Protein AF-A0A935MSR4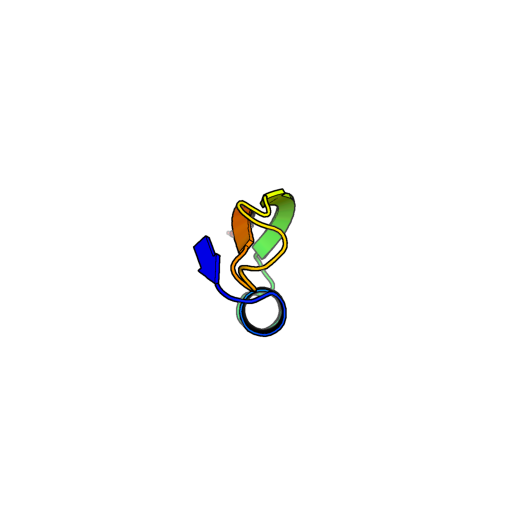-F1 (afdb_monomer_lite)

Foldseek 3Di:
DKDAPVVVVVVVVVVCVVQVQKDWDDKDWDDPDPPDSMIDMDTDIDGDDDD

Radius of gyration: 12.85 Å; chains: 1; bounding box: 22×18×42 Å

Secondary structure (DSSP, 8-state):
-EE-HHHHHHHHHHHHHH-TTEEEEEEEEEES-SSS--EEEEEE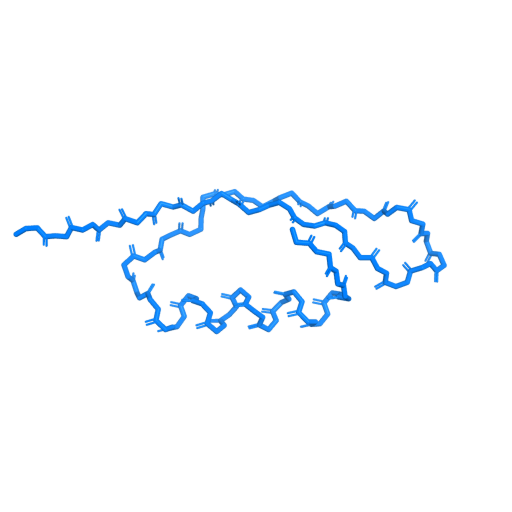EEE----

pLDDT: mean 87.19, std 7.31, range [58.88, 93.69]

Structure (mmCIF, N/CA/C/O backbone):
data_AF-A0A935MSR4-F1
#
_entry.id   AF-A0A935MSR4-F1
#
loop_
_atom_site.group_PDB
_atom_site.id
_atom_site.type_symbol
_atom_site.label_atom_id
_atom_site.label_alt_id
_atom_site.label_comp_id
_atom_site.label_asym_id
_atom_site.label_entity_id
_atom_site.label_seq_id
_atom_site.pdbx_PDB_ins_code
_atom_site.Cartn_x
_atom_site.Cartn_y
_atom_site.Cartn_z
_atom_site.occupancy
_atom_site.B_iso_or_equiv
_atom_site.auth_seq_id
_atom_site.auth_comp_id
_atom_site.auth_asym_id
_atom_site.auth_atom_id
_atom_site.pdbx_PDB_model_num
ATOM 1 N N . MET A 1 1 ? 12.681 -0.280 -0.236 1.00 84.56 1 MET A N 1
ATOM 2 C CA . MET A 1 1 ? 12.318 -1.669 -0.599 1.00 84.56 1 MET A CA 1
ATOM 3 C C . MET A 1 1 ? 12.691 -1.917 -2.055 1.00 84.56 1 MET A C 1
ATOM 5 O O . MET A 1 1 ? 12.638 -0.979 -2.837 1.00 84.56 1 MET A O 1
ATOM 9 N N . ARG A 1 2 ? 13.082 -3.142 -2.426 1.00 87.75 2 ARG A N 1
ATOM 10 C CA . ARG A 1 2 ? 13.360 -3.528 -3.821 1.00 87.75 2 ARG A CA 1
ATOM 11 C C . ARG A 1 2 ? 12.620 -4.821 -4.147 1.00 87.75 2 ARG A C 1
ATOM 13 O O . ARG A 1 2 ? 12.621 -5.728 -3.322 1.00 87.75 2 ARG A O 1
ATOM 20 N N . GLY A 1 3 ? 12.004 -4.912 -5.318 1.00 88.81 3 GLY A N 1
ATOM 21 C CA . GLY A 1 3 ? 11.243 -6.097 -5.722 1.00 88.81 3 GLY A CA 1
ATOM 22 C C . GLY A 1 3 ? 10.539 -5.913 -7.059 1.00 88.81 3 GLY A C 1
ATOM 23 O O . GLY A 1 3 ? 10.674 -4.876 -7.702 1.00 88.81 3 GLY A O 1
ATOM 24 N N . SER A 1 4 ? 9.788 -6.917 -7.498 1.00 89.88 4 SER A N 1
ATOM 25 C CA . SER A 1 4 ? 8.917 -6.761 -8.667 1.00 89.88 4 SER A CA 1
ATOM 26 C C . SER A 1 4 ? 7.667 -5.946 -8.321 1.00 89.88 4 SER A C 1
ATOM 28 O O . SER A 1 4 ? 7.224 -5.928 -7.170 1.00 89.88 4 SER A O 1
ATOM 30 N N . TYR A 1 5 ? 7.066 -5.287 -9.318 1.00 89.06 5 TYR A N 1
ATOM 31 C CA . TYR A 1 5 ? 5.833 -4.513 -9.115 1.00 89.06 5 TYR A CA 1
ATOM 32 C C . TYR A 1 5 ? 4.715 -5.315 -8.416 1.00 89.06 5 TYR A C 1
ATOM 34 O O . TYR A 1 5 ? 4.146 -4.793 -7.455 1.00 89.06 5 TYR A O 1
ATOM 42 N N . PRO A 1 6 ? 4.427 -6.582 -8.796 1.00 91.75 6 PRO A N 1
ATOM 43 C CA . PRO A 1 6 ? 3.403 -7.371 -8.113 1.00 91.75 6 PRO A CA 1
ATOM 44 C C . PRO A 1 6 ? 3.707 -7.611 -6.630 1.00 91.75 6 PRO A C 1
ATOM 46 O O . PRO A 1 6 ? 2.798 -7.509 -5.810 1.00 91.75 6 PRO A O 1
ATOM 49 N N . GLN A 1 7 ? 4.972 -7.878 -6.279 1.00 90.75 7 GLN A N 1
ATOM 50 C CA . GLN A 1 7 ? 5.390 -8.096 -4.888 1.00 90.75 7 GLN A CA 1
ATOM 51 C C . GLN A 1 7 ? 5.224 -6.830 -4.048 1.00 90.75 7 GLN A C 1
ATOM 53 O O . GLN A 1 7 ? 4.673 -6.883 -2.953 1.00 90.75 7 GLN A O 1
ATOM 58 N N . ILE A 1 8 ? 5.655 -5.683 -4.578 1.00 91.19 8 ILE A N 1
ATOM 59 C CA . ILE A 1 8 ? 5.547 -4.402 -3.873 1.00 91.19 8 ILE A CA 1
ATOM 60 C C . ILE A 1 8 ? 4.077 -4.013 -3.681 1.00 91.19 8 ILE A C 1
ATOM 62 O O . ILE A 1 8 ? 3.688 -3.590 -2.595 1.00 91.19 8 ILE A O 1
ATOM 66 N N . ARG A 1 9 ? 3.240 -4.210 -4.707 1.00 91.50 9 ARG A N 1
ATOM 67 C CA . ARG A 1 9 ? 1.796 -3.956 -4.620 1.00 91.50 9 ARG A CA 1
ATOM 68 C C . ARG A 1 9 ? 1.128 -4.829 -3.557 1.00 91.50 9 ARG A C 1
ATOM 70 O O . ARG A 1 9 ? 0.332 -4.314 -2.780 1.00 91.50 9 ARG A O 1
ATOM 77 N N . ALA A 1 10 ? 1.445 -6.126 -3.529 1.00 93.56 10 ALA A N 1
ATOM 78 C CA . ALA A 1 10 ? 0.896 -7.052 -2.540 1.00 93.56 10 ALA A CA 1
ATOM 79 C C . ALA A 1 10 ? 1.294 -6.650 -1.113 1.00 93.56 10 ALA A C 1
ATOM 81 O O . ALA A 1 10 ? 0.435 -6.596 -0.243 1.00 93.56 10 ALA A O 1
ATOM 82 N N . PHE A 1 11 ? 2.560 -6.280 -0.905 1.00 91.62 11 PHE A N 1
ATOM 83 C CA . PHE A 1 11 ? 3.051 -5.804 0.387 1.00 91.62 11 PHE A CA 1
ATOM 84 C C . PHE A 1 11 ? 2.307 -4.555 0.883 1.00 91.62 11 PHE A C 1
ATOM 86 O O . PHE A 1 11 ? 1.876 -4.515 2.030 1.00 91.62 11 PHE A O 1
ATOM 93 N N . ILE A 1 12 ? 2.128 -3.540 0.027 1.00 90.38 12 ILE A N 1
ATOM 94 C CA . ILE A 1 12 ? 1.430 -2.303 0.418 1.00 90.38 12 ILE A CA 1
ATOM 95 C C . ILE A 1 12 ? -0.028 -2.598 0.787 1.00 90.38 12 ILE A C 1
ATOM 97 O O . ILE A 1 12 ? -0.514 -2.085 1.791 1.00 90.38 12 ILE A O 1
ATOM 101 N N . ALA A 1 13 ? -0.714 -3.425 -0.007 1.00 92.38 13 ALA A N 1
ATOM 102 C CA . ALA A 1 13 ? -2.096 -3.805 0.266 1.00 92.38 13 ALA A CA 1
ATOM 103 C C . ALA A 1 13 ? -2.225 -4.553 1.601 1.00 92.38 13 ALA A C 1
ATOM 105 O O . ALA A 1 13 ? -3.061 -4.192 2.423 1.00 92.38 13 ALA A O 1
ATOM 106 N N . ASP A 1 14 ? -1.367 -5.546 1.833 1.00 93.69 14 ASP A N 1
ATOM 107 C CA . ASP A 1 14 ? -1.366 -6.342 3.061 1.00 93.69 14 ASP A CA 1
ATOM 108 C C . ASP A 1 14 ? -1.065 -5.490 4.303 1.00 93.69 14 ASP A C 1
ATOM 110 O O . ASP A 1 14 ? -1.753 -5.580 5.318 1.00 93.69 14 ASP A O 1
ATOM 114 N N . MET A 1 15 ? -0.100 -4.573 4.199 1.00 91.31 15 MET A N 1
ATOM 115 C CA . MET A 1 15 ? 0.254 -3.645 5.273 1.00 91.31 15 MET A CA 1
ATOM 116 C C . MET A 1 15 ? -0.906 -2.710 5.642 1.00 91.31 15 MET A C 1
ATOM 118 O O . MET A 1 15 ? -1.195 -2.547 6.826 1.00 91.31 15 MET A O 1
ATOM 122 N N . LEU A 1 16 ? -1.570 -2.104 4.650 1.00 89.75 16 LEU A N 1
ATOM 123 C CA . LEU A 1 16 ? -2.695 -1.189 4.889 1.00 89.75 16 LEU A CA 1
ATOM 124 C C . LEU A 1 16 ? -3.924 -1.907 5.462 1.00 89.75 16 LEU A C 1
ATOM 126 O O . LEU A 1 16 ? -4.694 -1.301 6.200 1.00 89.75 16 LEU A O 1
ATOM 130 N N . VAL A 1 17 ? -4.104 -3.193 5.148 1.00 91.50 17 VAL A N 1
ATOM 131 C CA . VAL A 1 17 ? -5.164 -4.026 5.735 1.00 91.50 17 VAL A CA 1
ATOM 132 C C . VAL A 1 17 ? -4.812 -4.444 7.164 1.00 91.50 17 VAL A C 1
ATOM 134 O O . VAL A 1 17 ? -5.664 -4.394 8.048 1.00 91.50 17 VAL A O 1
ATOM 137 N N . THR A 1 18 ? -3.562 -4.839 7.404 1.00 93.06 18 THR A N 1
ATOM 138 C CA . THR A 1 18 ? -3.113 -5.375 8.698 1.00 93.06 18 THR A CA 1
ATOM 139 C C . THR A 1 18 ? -2.987 -4.293 9.768 1.00 93.06 18 THR A C 1
ATOM 141 O O . THR A 1 18 ? -3.235 -4.560 10.943 1.00 93.06 18 THR A O 1
ATOM 144 N N . ILE A 1 19 ? -2.609 -3.067 9.388 1.00 89.25 19 ILE A N 1
ATOM 145 C CA . ILE A 1 19 ? -2.401 -1.953 10.321 1.00 89.25 19 ILE A CA 1
ATOM 146 C C . ILE A 1 19 ? -3.284 -0.766 9.901 1.00 89.25 19 ILE A C 1
ATOM 148 O O . ILE A 1 19 ? -2.800 0.156 9.246 1.00 89.25 19 ILE A O 1
ATOM 152 N N . PRO A 1 20 ? -4.566 -0.727 10.317 1.00 83.00 20 PRO A N 1
ATOM 153 C CA . PRO A 1 20 ? -5.500 0.338 9.927 1.00 83.00 20 PRO A CA 1
ATOM 154 C C . PRO A 1 20 ? -5.074 1.736 10.396 1.00 83.00 20 PRO A C 1
ATOM 156 O O . PRO A 1 20 ? -5.480 2.744 9.829 1.00 83.00 20 PRO A O 1
ATOM 159 N N . ALA A 1 21 ? -4.252 1.795 11.447 1.00 88.94 21 ALA A N 1
ATOM 160 C CA . ALA A 1 21 ? -3.705 3.026 12.007 1.00 88.94 21 ALA A CA 1
ATOM 161 C C . ALA A 1 21 ? -2.557 3.632 11.172 1.00 88.94 21 ALA A C 1
ATOM 163 O O . ALA A 1 21 ? -2.083 4.725 11.489 1.00 88.94 21 ALA A O 1
ATOM 164 N N . VAL A 1 22 ? -2.076 2.935 10.136 1.00 90.25 22 VAL A N 1
ATOM 165 C CA . VAL A 1 22 ? -1.061 3.446 9.208 1.00 90.25 22 VAL A CA 1
ATOM 166 C C . VAL A 1 22 ? -1.726 4.116 8.010 1.00 90.25 22 VAL A C 1
ATOM 168 O O . VAL A 1 22 ? -2.541 3.515 7.318 1.00 90.25 22 VAL A O 1
ATOM 171 N N . ALA A 1 23 ? -1.298 5.338 7.703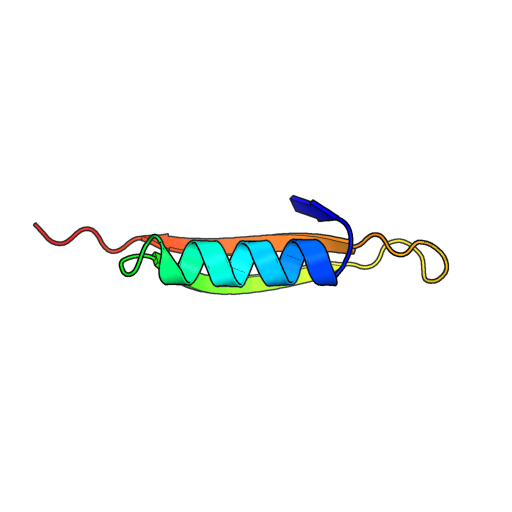 1.00 90.62 23 ALA A N 1
ATOM 172 C CA . ALA A 1 23 ? -1.617 6.021 6.457 1.00 90.62 23 ALA A CA 1
ATOM 173 C C . ALA A 1 23 ? -0.387 6.093 5.546 1.00 90.62 23 ALA A C 1
ATOM 175 O O . ALA A 1 23 ? 0.707 6.472 5.977 1.00 90.62 23 ALA A O 1
ATOM 176 N N . LEU A 1 24 ? -0.578 5.774 4.264 1.00 89.44 24 LEU A N 1
ATOM 177 C CA . LEU A 1 24 ? 0.425 6.004 3.227 1.00 89.44 24 LEU A CA 1
ATOM 178 C C . LEU A 1 24 ? 0.446 7.489 2.852 1.00 89.44 24 LEU A C 1
ATOM 180 O O . LEU A 1 24 ? -0.550 8.016 2.367 1.00 89.44 24 LEU A O 1
ATOM 184 N N . VAL A 1 25 ? 1.583 8.147 3.078 1.00 91.56 25 VAL A N 1
ATOM 185 C CA . VAL A 1 25 ? 1.762 9.588 2.841 1.00 91.56 25 VAL A CA 1
ATOM 186 C C . VAL A 1 25 ? 2.323 9.843 1.451 1.00 91.56 25 VAL A C 1
ATOM 188 O O . VAL A 1 25 ? 1.813 10.681 0.717 1.00 91.56 25 VAL A O 1
ATOM 191 N N . ASP A 1 26 ? 3.386 9.122 1.100 1.00 92.19 26 ASP A N 1
ATOM 192 C CA . ASP A 1 26 ? 4.075 9.282 -0.176 1.00 92.19 26 ASP A CA 1
ATOM 193 C C . ASP A 1 26 ? 4.711 7.963 -0.624 1.00 92.19 26 ASP A C 1
ATOM 195 O O . ASP A 1 26 ? 5.081 7.109 0.192 1.00 92.19 26 ASP A O 1
ATOM 199 N N . MET A 1 27 ? 4.842 7.801 -1.939 1.00 9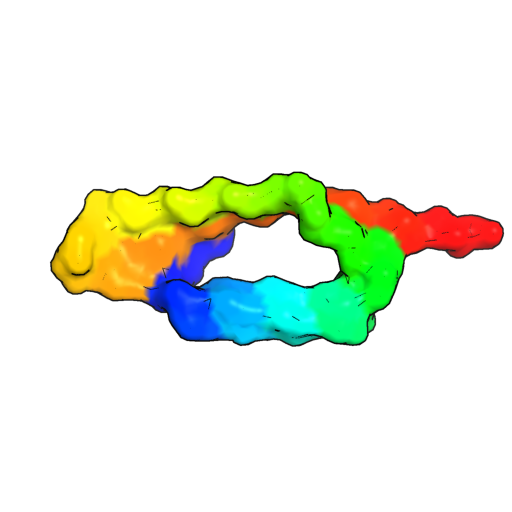1.00 27 MET A N 1
ATOM 200 C CA . MET A 1 27 ? 5.473 6.645 -2.559 1.00 91.00 27 MET A CA 1
ATOM 201 C C . MET A 1 27 ? 6.274 7.070 -3.786 1.00 91.00 27 MET A C 1
ATOM 203 O O . MET A 1 27 ? 5.724 7.510 -4.793 1.00 91.00 27 MET A O 1
ATOM 207 N N . ILE A 1 28 ? 7.576 6.798 -3.750 1.00 92.56 28 ILE A N 1
ATOM 208 C CA . ILE A 1 28 ? 8.477 6.993 -4.884 1.00 92.56 28 ILE A CA 1
ATOM 209 C C . ILE A 1 28 ? 8.872 5.626 -5.427 1.00 92.56 28 ILE A C 1
ATOM 211 O O . ILE A 1 28 ? 9.483 4.826 -4.718 1.00 92.56 28 ILE A O 1
ATOM 215 N N . ILE A 1 29 ? 8.567 5.379 -6.700 1.00 90.25 29 ILE A N 1
ATOM 216 C CA . ILE A 1 29 ? 8.971 4.174 -7.430 1.00 90.25 29 ILE A CA 1
ATOM 217 C C . ILE A 1 29 ? 10.037 4.567 -8.453 1.00 90.25 29 ILE A C 1
ATOM 219 O O . ILE A 1 29 ? 9.783 5.364 -9.353 1.00 90.25 29 ILE A O 1
ATOM 223 N N . LYS A 1 30 ? 11.228 3.983 -8.339 1.00 90.62 30 LYS A N 1
ATOM 224 C CA . LYS A 1 30 ? 12.325 4.116 -9.298 1.00 90.62 30 LYS A CA 1
ATOM 225 C C . LYS A 1 30 ? 12.553 2.785 -9.999 1.00 90.62 30 LYS A C 1
ATOM 227 O O . LYS A 1 30 ? 12.738 1.750 -9.360 1.00 90.62 30 LYS A O 1
ATOM 232 N N . ARG A 1 31 ? 12.543 2.816 -11.329 1.00 86.44 31 ARG A N 1
ATOM 233 C CA . ARG A 1 31 ? 12.956 1.688 -12.166 1.00 86.44 31 ARG A CA 1
ATOM 234 C C . ARG A 1 31 ? 14.400 1.924 -12.585 1.00 86.44 31 ARG A C 1
ATOM 236 O O . ARG A 1 31 ? 14.678 2.937 -13.214 1.00 86.44 31 ARG A O 1
ATOM 243 N N . GLU A 1 32 ? 15.288 1.012 -12.209 1.00 76.50 32 GLU A N 1
ATOM 244 C CA . GLU A 1 32 ? 16.721 1.126 -12.512 1.00 76.50 32 GLU A CA 1
ATOM 245 C C . GLU A 1 32 ? 17.019 0.769 -13.973 1.00 76.50 32 GLU A C 1
ATOM 247 O O . GLU A 1 32 ? 17.770 1.468 -14.642 1.00 76.50 32 GLU A O 1
ATOM 252 N N . ASP A 1 33 ? 16.364 -0.268 -14.498 1.00 77.69 33 ASP A N 1
ATOM 253 C CA . ASP A 1 33 ? 16.532 -0.715 -15.878 1.00 77.69 33 ASP A CA 1
ATOM 254 C C . ASP A 1 33 ? 15.201 -1.235 -16.445 1.00 77.69 33 ASP A C 1
ATOM 256 O O . ASP A 1 33 ? 14.403 -1.837 -15.727 1.00 77.69 33 ASP A O 1
ATOM 260 N N . ILE A 1 34 ? 14.940 -0.981 -17.732 1.00 71.81 34 ILE A N 1
ATOM 261 C CA . ILE A 1 34 ? 13.667 -1.317 -18.398 1.00 71.81 34 ILE A CA 1
ATOM 262 C C . ILE A 1 34 ? 13.549 -2.830 -18.646 1.00 71.81 34 ILE A C 1
ATOM 264 O O . ILE A 1 34 ? 12.438 -3.361 -18.667 1.00 71.81 34 ILE A O 1
ATOM 268 N N . LYS A 1 35 ? 14.680 -3.529 -18.810 1.00 74.81 35 LYS A N 1
ATOM 269 C CA . LYS A 1 35 ? 14.746 -4.989 -18.978 1.00 74.81 35 LYS A CA 1
ATOM 270 C C . LYS A 1 35 ? 14.692 -5.704 -17.630 1.00 74.81 35 LYS A C 1
ATOM 272 O O . LYS A 1 35 ? 14.197 -6.826 -17.548 1.00 74.81 35 LYS A O 1
ATOM 277 N N . SER A 1 36 ? 15.165 -5.065 -16.562 1.00 68.88 36 SER A N 1
ATOM 278 C CA . SER A 1 36 ? 15.048 -5.587 -15.208 1.00 68.88 36 SER A CA 1
ATOM 279 C C . SER A 1 36 ? 13.629 -5.347 -14.680 1.00 68.88 36 SER A C 1
ATOM 281 O O . SER A 1 36 ? 13.187 -4.221 -14.467 1.00 68.88 36 SER A O 1
ATOM 283 N N . GLY A 1 37 ? 12.886 -6.418 -14.404 1.00 74.25 37 GLY A N 1
ATOM 284 C CA . GLY A 1 37 ? 11.576 -6.334 -13.741 1.00 74.25 37 GLY A CA 1
ATOM 285 C C . GLY A 1 37 ? 11.641 -5.879 -12.272 1.00 74.25 37 GLY A C 1
ATOM 286 O O . GLY A 1 37 ? 10.698 -6.123 -11.519 1.00 74.25 37 GLY A O 1
ATOM 287 N N . ARG A 1 38 ? 12.760 -5.285 -11.837 1.00 82.50 38 ARG A N 1
ATOM 288 C CA . ARG A 1 38 ? 13.032 -4.867 -10.462 1.00 82.50 38 ARG A CA 1
ATOM 289 C C . ARG A 1 38 ? 12.774 -3.373 -10.318 1.00 82.50 38 ARG A C 1
ATOM 291 O O . ARG A 1 38 ? 13.258 -2.555 -11.093 1.00 82.50 38 ARG A O 1
ATOM 298 N N . LEU A 1 39 ? 12.010 -3.031 -9.294 1.00 88.88 39 LEU A N 1
ATOM 299 C CA . LEU A 1 39 ? 11.699 -1.670 -8.901 1.00 88.88 39 LEU A CA 1
ATOM 300 C C . LEU A 1 39 ? 12.276 -1.409 -7.517 1.00 88.88 39 LEU A C 1
ATOM 302 O O . LEU A 1 39 ? 12.179 -2.247 -6.617 1.00 88.88 39 LEU A O 1
ATOM 306 N N . GLU A 1 40 ? 12.848 -0.229 -7.346 1.00 89.31 40 GLU A N 1
ATOM 307 C CA . GLU A 1 40 ? 13.161 0.331 -6.045 1.00 89.31 40 GLU A CA 1
ATOM 308 C C . GLU A 1 40 ? 12.011 1.235 -5.611 1.00 89.31 40 GLU A C 1
ATOM 310 O O . GLU A 1 40 ? 11.574 2.107 -6.354 1.00 89.31 40 GLU A O 1
ATOM 315 N N . VAL A 1 41 ? 11.502 1.020 -4.403 1.00 90.50 41 VAL A N 1
ATOM 316 C CA . VAL A 1 41 ? 10.385 1.781 -3.847 1.00 90.50 41 VAL A CA 1
ATOM 317 C C . VAL A 1 41 ? 10.759 2.344 -2.492 1.00 90.50 41 VAL A C 1
ATOM 319 O O . VAL A 1 41 ? 11.243 1.626 -1.609 1.00 90.50 41 VAL A O 1
ATOM 322 N N . ARG A 1 42 ? 10.511 3.637 -2.321 1.00 91.56 42 ARG A N 1
ATOM 323 C CA . ARG A 1 42 ? 10.589 4.343 -1.048 1.00 91.56 42 ARG A CA 1
ATOM 324 C C . ARG A 1 42 ? 9.167 4.721 -0.640 1.00 91.56 42 ARG A C 1
ATOM 326 O O . ARG A 1 42 ? 8.461 5.348 -1.421 1.00 91.56 42 ARG A O 1
ATOM 333 N N . LEU A 1 43 ? 8.764 4.292 0.552 1.00 91.19 43 LEU A N 1
ATOM 334 C CA . LEU A 1 43 ? 7.456 4.579 1.135 1.00 91.19 43 LEU A CA 1
ATOM 335 C C . LEU A 1 43 ? 7.639 5.507 2.330 1.00 91.19 43 LEU A C 1
ATOM 337 O O . LEU A 1 43 ? 8.550 5.291 3.132 1.00 91.19 43 LEU A O 1
ATOM 341 N N . SER A 1 44 ? 6.749 6.482 2.452 1.00 92.44 44 SER A N 1
ATOM 342 C CA . SER A 1 44 ? 6.611 7.344 3.621 1.00 92.44 44 SER A CA 1
ATOM 343 C C . SER A 1 44 ? 5.256 7.058 4.258 1.00 92.44 44 SER A C 1
ATOM 345 O O . SER A 1 44 ? 4.226 7.149 3.588 1.00 92.44 44 SER A O 1
ATOM 347 N N . LEU A 1 45 ? 5.257 6.676 5.533 1.00 91.56 45 LEU A N 1
ATOM 348 C CA . LEU A 1 45 ? 4.070 6.236 6.266 1.00 91.56 45 LEU A CA 1
ATOM 349 C C . LEU A 1 45 ? 3.921 7.064 7.540 1.00 91.56 45 LEU A C 1
ATOM 351 O O . LEU A 1 45 ? 4.911 7.305 8.228 1.00 91.56 45 LEU A O 1
ATOM 355 N N . ASN A 1 46 ? 2.687 7.429 7.874 1.00 92.81 46 ASN A N 1
ATOM 356 C CA . ASN A 1 46 ? 2.333 7.970 9.180 1.00 92.81 46 ASN A CA 1
ATOM 357 C C . ASN A 1 46 ? 1.606 6.896 9.982 1.00 92.81 46 ASN A C 1
AT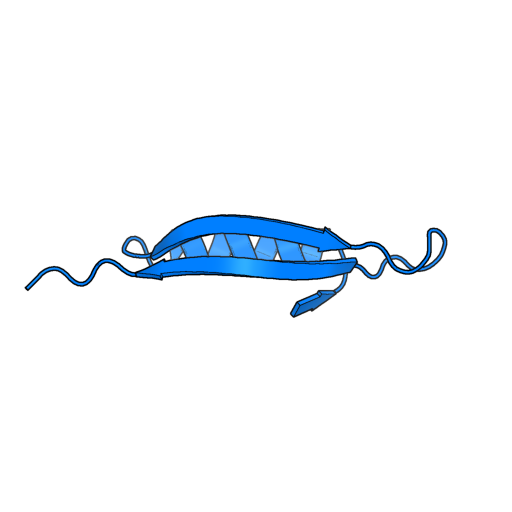OM 359 O O . ASN A 1 46 ? 0.697 6.255 9.464 1.00 92.81 46 ASN A O 1
ATOM 363 N N . LEU A 1 47 ? 1.988 6.723 11.244 1.00 89.94 47 LEU A N 1
ATOM 364 C CA . LEU A 1 47 ? 1.296 5.854 12.189 1.00 89.94 47 LEU A CA 1
ATOM 365 C C . LEU A 1 47 ? 0.551 6.729 13.198 1.00 89.94 47 LEU A C 1
ATOM 367 O O . LEU A 1 47 ? 1.172 7.514 13.914 1.00 89.94 47 LEU A O 1
ATOM 371 N N . TYR A 1 48 ? -0.766 6.573 13.267 1.00 87.19 48 TYR A N 1
ATOM 372 C CA . TYR A 1 48 ? -1.615 7.284 14.215 1.00 87.19 48 TYR A CA 1
ATOM 373 C C . TYR A 1 48 ? -1.869 6.401 15.435 1.00 87.19 48 TYR A C 1
ATOM 375 O O . TYR A 1 48 ? -2.682 5.482 15.402 1.00 87.19 48 TYR A O 1
ATOM 383 N N . LEU A 1 49 ? -1.154 6.673 16.523 1.00 83.56 49 LEU A N 1
ATOM 384 C CA . LEU A 1 49 ? -1.388 6.025 17.811 1.00 83.56 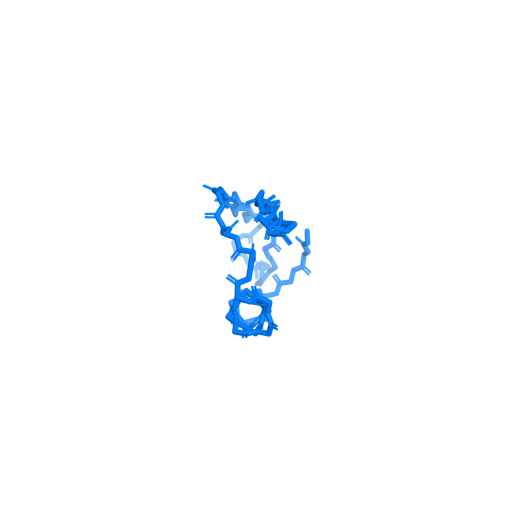49 LEU A CA 1
ATOM 385 C C . LEU A 1 49 ? -2.430 6.847 18.570 1.00 83.56 49 LEU A C 1
ATOM 387 O O . LEU A 1 49 ? -2.150 7.972 18.979 1.00 83.56 49 LEU A O 1
ATOM 391 N N . ASN A 1 50 ? -3.633 6.298 18.723 1.00 73.56 50 ASN A N 1
ATOM 392 C CA . ASN A 1 50 ? -4.655 6.892 19.577 1.00 73.56 50 ASN A CA 1
ATOM 393 C C . ASN A 1 50 ? -4.328 6.534 21.036 1.00 73.56 50 ASN A C 1
ATOM 395 O O . ASN A 1 50 ? -4.157 5.349 21.332 1.00 73.56 50 ASN A O 1
ATOM 399 N N . GLN A 1 51 ? -4.190 7.538 21.908 1.00 58.88 51 GLN A N 1
ATOM 400 C CA . GLN A 1 51 ? -4.138 7.340 23.363 1.00 58.88 51 GLN A CA 1
ATOM 401 C C . GLN A 1 51 ? -5.545 7.313 23.949 1.00 58.88 51 GLN A C 1
ATOM 403 O O . GLN A 1 51 ? -6.407 8.056 23.425 1.00 58.88 51 GLN A O 1
#

Sequence (51 aa):
MRGSYPQIRAFIADMLVTIPAVALVDMIIKREDIKSGRLEVRLSLNLYLNQ